Protein AF-E8QU32-F1 (afdb_monomer)

Radius of gyration: 20.59 Å; Cα contacts (8 Å, |Δi|>4): 102; chains: 1; bounding box: 50×38×50 Å

Secondary structure (DSSP, 8-state):
---HHHHHH-HHHHHTHHHHHTSS-HHHHHHHHHHHHHHHHHHHHHHHHHHHHHHHHHHHHH-TTHHHH-GGGHHHHHHHHHH-S---HHHHHHH--HHHHHHHHHHTT-HHHH---TT--GGGT-TT--SEEEETTEEEEPPHHHHHHHHHHT-

Organism: Helicobacter pylori (strain SouthAfrica7) (NCBI:txid907239)

Structure (mmCIF, N/CA/C/O backbone):
data_AF-E8QU32-F1
#
_entry.id   AF-E8QU32-F1
#
loop_
_atom_site.group_PDB
_atom_site.id
_atom_site.type_symbol
_atom_site.label_atom_id
_atom_site.label_alt_id
_atom_site.label_comp_id
_atom_site.label_asym_id
_atom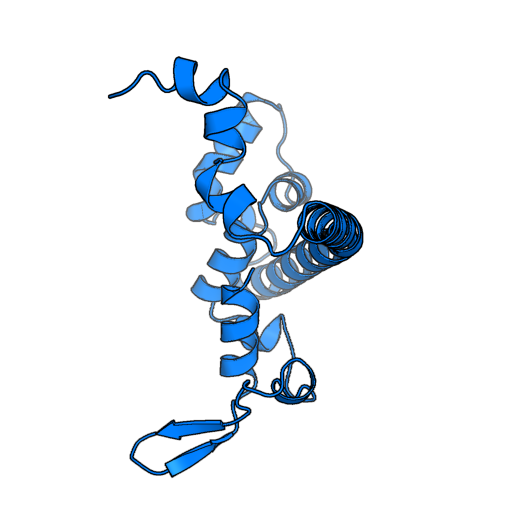_site.label_entity_id
_atom_site.label_seq_id
_atom_site.pdbx_PDB_ins_code
_atom_site.Cartn_x
_atom_site.Cartn_y
_atom_site.Cartn_z
_atom_site.occupancy
_atom_site.B_iso_or_equiv
_atom_site.auth_seq_id
_atom_site.auth_comp_id
_atom_site.auth_asym_id
_atom_site.auth_atom_id
_atom_site.pdbx_PDB_model_num
ATOM 1 N N . MET A 1 1 ? 26.540 -11.240 16.738 1.00 57.12 1 MET A N 1
ATOM 2 C CA . MET A 1 1 ? 25.848 -10.256 15.881 1.00 57.12 1 MET A CA 1
ATOM 3 C C . MET A 1 1 ? 26.812 -9.090 15.766 1.00 57.12 1 MET A C 1
ATOM 5 O O . MET A 1 1 ? 27.170 -8.576 16.817 1.00 57.12 1 MET A O 1
ATOM 9 N N . GLN A 1 2 ? 27.343 -8.767 14.577 1.00 61.31 2 GLN A N 1
ATOM 10 C CA . GLN A 1 2 ? 28.050 -7.486 14.411 1.00 61.31 2 GLN A CA 1
ATOM 11 C C . GLN A 1 2 ? 27.139 -6.396 14.980 1.00 61.31 2 GLN A C 1
ATOM 13 O O . GLN A 1 2 ? 25.929 -6.435 14.746 1.00 61.31 2 GLN A O 1
ATOM 18 N N . ASP A 1 3 ? 27.697 -5.539 15.829 1.00 82.00 3 ASP A N 1
ATOM 19 C CA . ASP A 1 3 ? 26.918 -4.624 16.650 1.00 82.00 3 ASP A CA 1
ATOM 20 C C . ASP A 1 3 ? 26.064 -3.728 15.740 1.00 82.00 3 ASP A C 1
ATOM 22 O O . ASP A 1 3 ? 26.591 -2.989 14.909 1.00 82.00 3 ASP A O 1
ATOM 26 N N . LEU A 1 4 ? 24.734 -3.808 15.857 1.00 85.06 4 LEU A N 1
ATOM 27 C CA . LEU A 1 4 ? 23.810 -2.984 15.070 1.00 85.06 4 LEU A CA 1
ATOM 28 C C . LEU A 1 4 ? 24.114 -1.488 15.265 1.00 85.06 4 LEU A C 1
ATOM 30 O O . LEU A 1 4 ? 23.823 -0.670 14.392 1.00 85.06 4 LEU A O 1
ATOM 34 N N . GLN A 1 5 ? 24.728 -1.139 16.397 1.00 85.19 5 GLN A N 1
ATOM 35 C CA . GLN A 1 5 ? 25.214 0.200 16.678 1.00 85.19 5 GLN A CA 1
ATOM 36 C C . GLN A 1 5 ? 26.370 0.620 15.759 1.00 85.19 5 GLN A C 1
ATOM 38 O O . GLN A 1 5 ? 26.389 1.762 15.308 1.00 85.19 5 GLN A O 1
ATOM 43 N N . HIS A 1 6 ? 27.290 -0.291 15.423 1.00 87.62 6 HIS A N 1
AT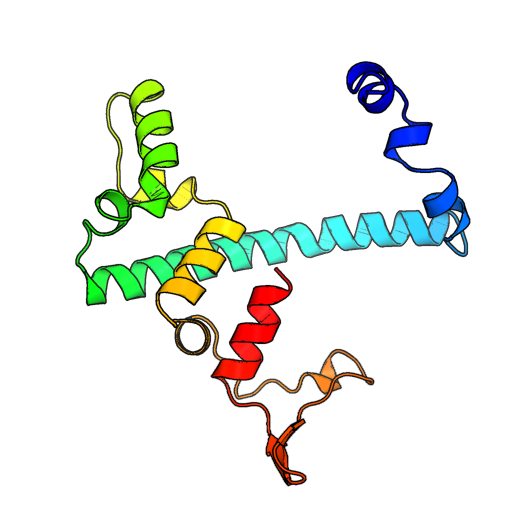OM 44 C CA . HIS A 1 6 ? 28.346 -0.040 14.439 1.00 87.62 6 HIS A CA 1
ATOM 45 C C . HIS A 1 6 ? 27.743 0.231 13.057 1.00 87.62 6 HIS A C 1
ATOM 47 O O . HIS A 1 6 ? 28.041 1.250 12.446 1.00 87.62 6 HIS A O 1
ATOM 53 N N . PHE A 1 7 ? 26.821 -0.626 12.602 1.00 87.00 7 PHE A N 1
ATOM 54 C CA . PHE A 1 7 ? 26.144 -0.456 11.310 1.00 87.00 7 PHE A CA 1
ATOM 55 C C . PHE A 1 7 ? 25.446 0.908 11.183 1.00 87.00 7 PHE A C 1
ATOM 57 O O . PHE A 1 7 ? 25.586 1.584 10.172 1.00 87.00 7 PHE A O 1
ATOM 64 N N . LYS A 1 8 ? 24.717 1.338 12.221 1.00 86.31 8 LYS A N 1
ATOM 65 C CA . LYS A 1 8 ? 23.983 2.618 12.224 1.00 86.31 8 LYS A CA 1
ATOM 66 C C . LYS A 1 8 ? 24.877 3.857 12.189 1.00 86.31 8 LYS A C 1
ATOM 68 O O . LYS A 1 8 ? 24.394 4.923 11.818 1.00 86.31 8 LYS A O 1
ATOM 73 N N . ASN A 1 9 ? 26.128 3.732 12.619 1.00 87.00 9 ASN A N 1
ATOM 74 C CA . ASN A 1 9 ? 27.064 4.851 12.701 1.00 87.00 9 ASN A CA 1
ATOM 75 C C . ASN A 1 9 ? 28.058 4.873 11.537 1.00 87.00 9 ASN A C 1
ATOM 77 O O . ASN A 1 9 ? 28.789 5.848 11.382 1.00 87.00 9 ASN A O 1
ATOM 81 N N . ASP A 1 10 ? 28.080 3.824 10.718 1.00 85.75 10 ASP A N 1
ATOM 82 C CA . ASP A 1 10 ? 28.962 3.715 9.571 1.00 85.75 10 ASP A CA 1
ATOM 83 C C . ASP A 1 10 ? 28.191 3.991 8.276 1.00 85.75 10 ASP A C 1
ATOM 85 O O . ASP A 1 10 ? 27.434 3.162 7.765 1.00 85.75 10 ASP A O 1
ATOM 89 N N . ILE A 1 11 ? 28.400 5.186 7.723 1.00 81.81 11 ILE A N 1
ATOM 90 C CA . ILE A 1 11 ? 27.751 5.615 6.482 1.00 81.81 11 ILE A CA 1
ATOM 91 C C . ILE A 1 11 ? 28.115 4.721 5.288 1.00 81.81 11 ILE A C 1
ATOM 93 O O . ILE A 1 11 ? 27.302 4.576 4.377 1.00 81.81 11 ILE A O 1
ATOM 97 N N . THR A 1 12 ? 29.293 4.089 5.294 1.00 81.69 12 THR A N 1
ATOM 98 C CA . THR A 1 12 ? 29.724 3.193 4.210 1.00 81.69 12 THR A CA 1
ATOM 99 C C . THR A 1 12 ? 28.913 1.900 4.214 1.00 81.69 12 THR A C 1
ATOM 101 O O . THR A 1 12 ? 28.504 1.423 3.154 1.00 81.69 12 THR A O 1
ATOM 104 N N . LEU A 1 13 ? 28.561 1.402 5.404 1.00 83.69 13 LEU A N 1
ATOM 105 C CA . LEU A 1 13 ? 27.653 0.268 5.572 1.00 83.69 13 LEU A CA 1
ATOM 106 C C . LEU A 1 13 ? 26.201 0.639 5.238 1.00 83.69 13 LEU A C 1
ATOM 108 O O . LEU A 1 13 ? 25.499 -0.161 4.620 1.00 83.69 13 LEU A O 1
ATOM 112 N N . ILE A 1 14 ? 25.751 1.848 5.599 1.00 84.69 14 ILE A N 1
ATOM 113 C CA . ILE A 1 14 ? 24.389 2.334 5.301 1.00 84.69 14 ILE A CA 1
ATOM 114 C C . ILE A 1 14 ? 24.172 2.512 3.797 1.00 84.69 14 ILE A C 1
ATOM 116 O O . ILE A 1 14 ? 23.147 2.085 3.263 1.00 84.69 14 ILE A O 1
ATOM 120 N N . LEU A 1 15 ? 25.113 3.172 3.118 1.00 81.25 15 LEU A N 1
ATOM 121 C CA . LEU A 1 15 ? 25.020 3.429 1.682 1.00 81.25 15 LEU A CA 1
ATOM 122 C C . LEU A 1 15 ? 25.353 2.188 0.852 1.00 81.25 15 LEU A C 1
ATOM 124 O O . LEU A 1 15 ? 24.839 2.066 -0.258 1.00 81.25 15 LEU A O 1
ATOM 128 N N . SER A 1 16 ? 26.134 1.262 1.421 1.00 84.50 16 SER A N 1
ATOM 129 C CA . SER A 1 16 ? 26.663 0.062 0.776 1.00 84.50 16 SER A CA 1
ATOM 130 C C . SER A 1 16 ? 27.516 0.404 -0.444 1.00 84.50 16 SER A C 1
ATOM 132 O O . SER A 1 16 ? 27.009 0.671 -1.532 1.00 84.50 16 SER A O 1
ATOM 134 N N . GLU A 1 17 ? 28.835 0.349 -0.268 1.00 81.56 17 GLU A N 1
ATOM 135 C CA . GLU A 1 17 ? 29.801 0.565 -1.351 1.00 81.56 17 GLU A CA 1
ATOM 136 C C . GLU A 1 17 ? 29.494 -0.308 -2.576 1.00 81.56 17 GLU A C 1
ATOM 138 O O . GLU A 1 17 ? 29.410 0.206 -3.686 1.00 81.56 17 GLU A O 1
ATOM 143 N N . GLU A 1 18 ? 29.199 -1.596 -2.373 1.00 83.62 18 GLU A N 1
ATOM 144 C CA . GLU A 1 18 ? 28.823 -2.522 -3.450 1.00 83.62 18 GLU A CA 1
ATOM 145 C C . GLU A 1 18 ? 27.604 -2.037 -4.255 1.00 83.62 18 GLU A C 1
ATOM 147 O O . GLU A 1 18 ? 27.586 -2.139 -5.482 1.00 83.62 18 GLU A O 1
ATOM 152 N N . ARG A 1 19 ? 26.589 -1.463 -3.591 1.00 80.31 19 ARG A N 1
ATOM 153 C CA . ARG A 1 19 ? 25.409 -0.904 -4.270 1.00 80.31 19 ARG A CA 1
ATOM 154 C C . ARG A 1 19 ? 25.721 0.397 -4.993 1.00 80.31 19 ARG A C 1
ATOM 156 O O . ARG A 1 19 ? 25.111 0.651 -6.025 1.00 80.31 19 ARG A O 1
ATOM 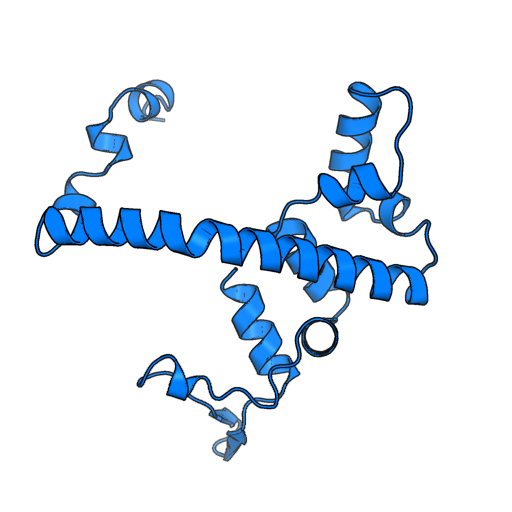163 N N . LEU A 1 20 ? 26.629 1.212 -4.459 1.00 80.56 20 LEU A N 1
ATOM 164 C CA . LEU A 1 20 ? 27.078 2.441 -5.111 1.00 80.56 20 LEU A CA 1
ATOM 165 C C . LEU A 1 20 ? 27.896 2.140 -6.374 1.00 80.56 20 LEU A C 1
ATOM 167 O O . LEU A 1 20 ? 27.673 2.781 -7.395 1.00 80.56 20 LEU A O 1
ATOM 171 N N . VAL A 1 21 ? 28.777 1.136 -6.325 1.00 85.06 21 VAL A N 1
ATOM 172 C CA . VAL A 1 21 ? 29.593 0.681 -7.467 1.00 85.06 21 VAL A CA 1
ATOM 173 C C . VAL A 1 21 ? 28.742 0.029 -8.564 1.00 85.06 21 VAL A C 1
ATOM 175 O O . VAL A 1 21 ? 29.129 0.048 -9.727 1.00 85.06 21 VAL A O 1
ATOM 178 N N . ALA A 1 22 ? 27.575 -0.525 -8.221 1.00 86.12 22 ALA A N 1
ATOM 179 C CA . ALA A 1 22 ? 26.641 -1.088 -9.195 1.00 86.12 22 ALA A CA 1
ATOM 180 C C . ALA A 1 22 ? 25.896 -0.033 -10.041 1.00 86.12 22 ALA A C 1
ATOM 182 O O . ALA A 1 22 ? 25.239 -0.409 -11.011 1.00 86.12 22 ALA A O 1
ATOM 183 N N . TYR A 1 23 ? 25.959 1.256 -9.683 1.00 84.06 23 TYR A N 1
ATOM 184 C CA . TYR A 1 23 ? 25.454 2.330 -10.541 1.00 84.06 23 TYR A CA 1
ATOM 185 C C . TYR A 1 23 ? 26.460 2.661 -11.643 1.00 84.06 23 TYR A C 1
ATOM 187 O O . TYR A 1 23 ? 27.667 2.675 -11.415 1.00 84.06 23 TYR A O 1
ATOM 195 N N . ASP A 1 24 ? 25.948 3.019 -12.818 1.00 87.75 24 ASP A N 1
ATOM 196 C CA . ASP A 1 24 ? 26.761 3.439 -13.961 1.00 87.75 24 ASP A CA 1
ATOM 197 C C . ASP A 1 24 ? 27.525 4.743 -13.659 1.00 87.75 24 ASP A C 1
ATOM 199 O O . ASP A 1 24 ? 28.614 4.969 -14.190 1.00 87.75 24 ASP A O 1
ATOM 203 N N . SER A 1 25 ? 26.958 5.618 -12.813 1.00 87.44 25 SER A N 1
ATOM 204 C CA . SER A 1 25 ? 27.612 6.844 -12.342 1.00 87.44 25 SER A CA 1
ATOM 205 C C . SER A 1 25 ? 26.994 7.415 -11.054 1.00 87.44 25 SER A C 1
ATOM 207 O O . SER A 1 25 ? 25.873 7.076 -10.660 1.00 87.44 25 SER A O 1
ATOM 209 N N . LEU A 1 26 ? 27.707 8.347 -10.408 1.00 84.75 26 LEU A N 1
ATOM 210 C CA . LEU A 1 26 ? 27.197 9.081 -9.243 1.00 84.75 26 LEU A CA 1
ATOM 211 C C . LEU A 1 26 ? 25.970 9.939 -9.597 1.00 84.75 26 LEU A C 1
ATOM 213 O O . LEU A 1 26 ? 25.051 10.079 -8.789 1.00 84.75 26 LEU A O 1
ATOM 217 N N . GLU A 1 27 ? 25.930 10.493 -10.808 1.00 89.56 27 GLU A N 1
ATOM 218 C CA . GLU A 1 27 ? 24.794 11.259 -11.322 1.00 89.56 27 GLU A CA 1
ATOM 219 C C . GLU A 1 27 ? 23.542 10.383 -11.411 1.00 89.56 27 GLU A C 1
ATOM 221 O O . GLU A 1 27 ? 22.472 10.817 -10.990 1.00 89.56 27 GLU A O 1
ATOM 226 N N . GLN A 1 28 ? 23.663 9.131 -11.868 1.00 87.06 28 GLN A N 1
ATOM 227 C CA . GLN A 1 28 ? 22.538 8.189 -11.912 1.00 87.06 28 GLN A CA 1
ATOM 228 C C . GLN A 1 28 ? 21.957 7.935 -10.512 1.00 87.06 28 GLN A C 1
ATOM 230 O O . GLN A 1 28 ? 20.737 7.950 -10.326 1.00 87.06 28 GLN A O 1
ATOM 235 N N . TYR A 1 29 ? 22.816 7.763 -9.503 1.00 87.31 29 TYR A N 1
ATOM 236 C CA . TYR A 1 29 ? 22.382 7.646 -8.109 1.00 87.31 29 TYR A CA 1
ATOM 237 C C . TYR A 1 29 ? 21.638 8.906 -7.629 1.00 87.31 29 TYR A C 1
ATOM 239 O O . TYR A 1 29 ? 20.567 8.807 -7.022 1.00 87.31 29 TYR A O 1
ATOM 247 N N . GLN A 1 30 ? 22.153 10.099 -7.937 1.00 88.69 30 GLN A N 1
ATOM 248 C CA . GLN A 1 30 ? 21.499 11.362 -7.577 1.00 88.69 30 GLN A CA 1
ATOM 249 C C . GLN A 1 30 ? 20.150 11.554 -8.284 1.00 88.69 30 GLN A C 1
ATOM 251 O O . GLN A 1 30 ? 19.192 12.006 -7.653 1.00 88.69 30 GLN A O 1
ATOM 256 N N . GLU A 1 31 ? 20.040 11.194 -9.564 1.00 92.44 31 GLU A N 1
ATOM 257 C CA . GLU A 1 31 ? 18.773 11.240 -10.303 1.00 92.44 31 GLU A CA 1
ATOM 258 C C . GLU A 1 31 ? 17.730 10.291 -9.699 1.00 92.44 31 GLU A C 1
ATOM 260 O O . GLU A 1 31 ? 16.566 10.671 -9.554 1.00 92.44 31 GLU A O 1
ATOM 265 N N . ASN A 1 32 ? 18.137 9.109 -9.225 1.00 90.12 32 ASN A N 1
ATOM 266 C CA . ASN A 1 32 ? 17.238 8.212 -8.496 1.00 90.12 32 ASN A CA 1
ATOM 267 C C . ASN A 1 32 ? 16.722 8.837 -7.191 1.00 90.12 32 ASN A C 1
ATOM 269 O O . ASN A 1 32 ? 15.531 8.733 -6.888 1.00 90.12 32 ASN A O 1
ATOM 273 N N . LEU A 1 33 ? 17.571 9.541 -6.435 1.00 91.00 33 LEU A N 1
ATOM 274 C CA . LEU A 1 33 ? 17.132 10.265 -5.235 1.00 91.00 33 LEU A CA 1
ATOM 275 C C . LEU A 1 33 ? 16.139 11.388 -5.572 1.00 91.00 33 LEU A C 1
ATOM 277 O O . LEU A 1 33 ? 15.125 11.541 -4.886 1.00 91.00 33 LEU A O 1
ATOM 281 N N . LYS A 1 34 ? 16.384 12.147 -6.649 1.00 95.88 34 LYS A N 1
ATOM 282 C CA . LYS A 1 34 ? 15.450 13.180 -7.133 1.00 95.88 34 LYS A CA 1
ATOM 283 C C . LYS A 1 34 ? 14.115 12.571 -7.556 1.00 95.88 34 LYS A C 1
ATOM 285 O O . LYS A 1 34 ? 13.059 13.115 -7.225 1.00 95.88 34 LYS A O 1
ATOM 290 N N . LEU A 1 35 ? 14.146 11.422 -8.230 1.00 95.12 35 LEU A N 1
ATOM 291 C CA . LEU A 1 35 ? 12.948 10.687 -8.611 1.00 95.12 35 LEU A CA 1
ATOM 292 C C . LEU A 1 35 ? 12.139 10.277 -7.373 1.00 95.12 35 LEU A C 1
ATOM 294 O O . LEU A 1 35 ? 10.940 10.557 -7.324 1.00 95.12 35 LEU A O 1
ATOM 298 N N . ILE A 1 36 ? 12.784 9.701 -6.352 1.00 93.75 36 ILE A N 1
ATOM 299 C CA . ILE A 1 36 ? 12.138 9.335 -5.078 1.00 93.75 36 ILE A CA 1
ATOM 300 C C . ILE A 1 36 ? 11.475 10.559 -4.438 1.00 93.75 36 ILE A C 1
ATOM 302 O O . ILE A 1 36 ? 10.292 10.506 -4.085 1.00 93.75 36 ILE A O 1
ATOM 306 N N . ALA A 1 37 ? 12.193 11.682 -4.348 1.00 96.56 37 ALA A N 1
ATOM 307 C CA . ALA A 1 37 ? 11.645 12.926 -3.814 1.00 96.56 37 ALA A CA 1
ATOM 308 C C . ALA A 1 37 ? 10.409 13.393 -4.606 1.00 96.56 37 ALA A C 1
ATOM 310 O O . ALA A 1 37 ? 9.406 13.791 -4.014 1.00 96.56 37 ALA A O 1
ATOM 311 N N . SER A 1 38 ? 10.436 13.276 -5.938 1.00 96.75 38 SER A N 1
ATOM 312 C CA . SER A 1 38 ? 9.322 13.675 -6.810 1.00 96.75 38 SER A CA 1
ATOM 313 C C . SER A 1 38 ? 8.094 12.753 -6.729 1.00 96.75 38 SER A C 1
ATOM 315 O O . SER A 1 38 ? 6.960 13.206 -6.909 1.00 96.75 38 SER A O 1
ATOM 317 N N . ILE A 1 39 ? 8.295 11.456 -6.467 1.00 95.50 39 ILE A N 1
ATOM 318 C CA . ILE A 1 39 ? 7.223 10.451 -6.396 1.00 95.50 39 ILE A CA 1
ATOM 319 C C . ILE A 1 39 ? 6.573 10.425 -5.010 1.00 95.50 39 ILE A C 1
ATOM 321 O O . ILE A 1 39 ? 5.378 10.147 -4.912 1.00 95.50 39 ILE A O 1
ATOM 325 N N . THR A 1 40 ? 7.320 10.755 -3.955 1.00 95.81 40 THR A N 1
ATOM 326 C CA . THR A 1 40 ? 6.860 10.679 -2.557 1.00 95.81 40 THR A CA 1
ATOM 327 C C . THR A 1 40 ? 5.471 11.306 -2.334 1.00 95.81 40 THR A C 1
ATOM 329 O O . THR A 1 40 ? 4.600 10.607 -1.815 1.00 95.81 40 THR A O 1
ATOM 332 N N . PRO A 1 41 ? 5.165 12.535 -2.806 1.00 96.62 41 PRO A N 1
ATOM 333 C CA . PRO A 1 41 ? 3.829 13.117 -2.635 1.00 96.62 41 PRO A CA 1
ATOM 334 C C . PRO A 1 41 ? 2.709 12.314 -3.315 1.00 96.62 41 PRO A C 1
ATOM 336 O O . PRO A 1 41 ? 1.586 12.261 -2.816 1.00 96.62 41 PRO A O 1
ATOM 339 N N . LYS A 1 42 ? 2.998 11.658 -4.448 1.00 95.50 42 LYS A N 1
ATOM 340 C CA . LYS A 1 42 ? 2.024 10.815 -5.161 1.00 95.50 42 LYS A CA 1
ATOM 341 C C . LYS A 1 42 ? 1.702 9.555 -4.361 1.00 95.50 42 LYS A C 1
ATOM 343 O O . LYS A 1 42 ? 0.534 9.187 -4.276 1.00 95.50 42 LYS A O 1
ATOM 348 N N . ILE A 1 43 ? 2.711 8.941 -3.739 1.00 95.00 43 ILE A N 1
ATOM 349 C CA . ILE A 1 43 ? 2.523 7.796 -2.837 1.00 95.00 43 ILE A CA 1
ATOM 350 C C . ILE A 1 43 ? 1.733 8.215 -1.596 1.00 95.00 43 ILE A C 1
ATOM 352 O O . ILE A 1 43 ? 0.789 7.525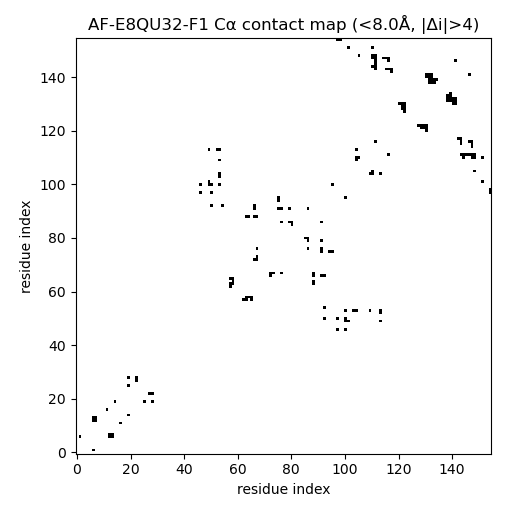 -1.224 1.00 95.00 43 ILE A O 1
ATOM 356 N N . SER A 1 44 ? 2.027 9.379 -1.009 1.00 95.12 44 SER A N 1
ATOM 357 C CA . SER A 1 44 ? 1.246 9.900 0.122 1.00 95.12 44 SER A CA 1
ATOM 358 C C . SER A 1 44 ? -0.228 10.124 -0.237 1.00 95.12 44 SER A C 1
ATOM 360 O O . SER A 1 44 ? -1.113 9.756 0.532 1.00 95.12 44 SER A O 1
ATOM 362 N N . ASN A 1 45 ? -0.516 10.669 -1.424 1.00 96.50 45 ASN A N 1
ATOM 363 C CA . ASN A 1 45 ? -1.893 10.825 -1.900 1.00 96.50 45 ASN A CA 1
ATOM 364 C C . ASN A 1 45 ? -2.587 9.474 -2.111 1.00 96.50 45 ASN A C 1
ATOM 366 O O . ASN A 1 45 ? -3.756 9.319 -1.754 1.00 96.50 45 ASN A O 1
ATOM 370 N N . LEU A 1 46 ? -1.868 8.492 -2.662 1.00 95.69 46 LEU A N 1
ATOM 371 C CA . LEU A 1 46 ? -2.380 7.138 -2.845 1.00 95.69 46 LEU A CA 1
ATOM 372 C C . LEU A 1 46 ? -2.685 6.464 -1.501 1.00 95.69 46 LEU A C 1
ATOM 374 O O . LEU A 1 46 ? -3.734 5.846 -1.359 1.00 95.69 46 LEU A O 1
ATOM 378 N N . GLU A 1 47 ? -1.826 6.635 -0.497 1.00 96.31 47 GLU A N 1
ATOM 379 C CA . GLU A 1 47 ? -2.060 6.132 0.858 1.00 96.31 47 GLU A CA 1
ATOM 380 C C . GLU A 1 47 ? -3.335 6.719 1.471 1.00 96.31 47 GLU A C 1
ATOM 382 O O . GLU A 1 47 ? -4.160 5.980 2.013 1.00 96.31 47 GLU A O 1
ATOM 387 N N . ILE A 1 48 ? -3.531 8.037 1.355 1.00 97.12 48 ILE A N 1
ATOM 388 C CA . ILE A 1 48 ? -4.747 8.708 1.838 1.00 97.12 48 ILE A CA 1
ATOM 389 C C . ILE A 1 48 ? -5.981 8.154 1.122 1.00 97.12 48 ILE A C 1
ATOM 391 O O . ILE A 1 48 ? -6.972 7.821 1.774 1.00 97.12 48 ILE A O 1
ATOM 395 N N . TYR A 1 49 ? -5.916 8.023 -0.204 1.00 97.81 49 TYR A N 1
ATOM 396 C CA . TYR A 1 49 ? -7.004 7.465 -0.999 1.00 97.81 49 TYR A CA 1
ATOM 397 C C . TYR A 1 49 ? -7.355 6.036 -0.567 1.00 97.81 49 TYR A C 1
ATOM 399 O O . TYR A 1 49 ? -8.509 5.771 -0.233 1.00 97.81 49 TYR A O 1
ATOM 407 N N . LEU A 1 50 ? -6.370 5.134 -0.515 1.00 98.12 50 LEU A N 1
ATOM 408 C CA . LEU A 1 50 ? -6.580 3.728 -0.165 1.00 98.12 50 LEU A CA 1
ATOM 409 C C . LEU A 1 50 ? -7.134 3.576 1.252 1.00 98.12 50 LEU A C 1
ATOM 411 O O . LEU A 1 50 ? -8.034 2.769 1.476 1.00 98.12 50 LEU A O 1
ATOM 415 N N . ARG A 1 51 ? -6.646 4.381 2.202 1.00 97.75 51 ARG A N 1
ATOM 416 C CA . ARG A 1 51 ? -7.152 4.401 3.579 1.00 97.75 51 ARG A CA 1
ATOM 417 C C . ARG A 1 51 ? -8.629 4.784 3.625 1.00 97.75 51 ARG A C 1
ATOM 419 O O . ARG A 1 51 ? -9.407 4.108 4.290 1.00 97.75 51 ARG A O 1
ATOM 426 N N . ASN A 1 52 ? -9.011 5.839 2.911 1.00 97.81 52 ASN A N 1
ATOM 427 C CA . ASN A 1 52 ? -10.393 6.314 2.885 1.00 97.81 52 ASN A CA 1
ATOM 428 C C . ASN A 1 52 ? -11.316 5.344 2.129 1.00 97.81 52 ASN A C 1
ATOM 430 O O . ASN A 1 52 ? -12.449 5.125 2.548 1.00 97.81 52 ASN A O 1
ATOM 434 N N . ALA A 1 53 ? -10.836 4.730 1.044 1.00 98.25 53 ALA A N 1
ATOM 435 C CA . ALA A 1 53 ? -11.586 3.724 0.297 1.00 98.25 53 ALA A CA 1
ATOM 436 C C . ALA A 1 53 ? -11.831 2.462 1.140 1.00 98.25 53 ALA A C 1
ATOM 438 O O . ALA A 1 53 ? -12.953 1.950 1.176 1.00 98.25 53 ALA A O 1
ATOM 439 N N . LEU A 1 54 ? -10.805 1.993 1.860 1.00 98.19 54 LEU A N 1
ATOM 440 C CA . LEU A 1 54 ? -10.922 0.901 2.824 1.00 98.19 54 LEU A CA 1
ATOM 441 C C . LEU A 1 54 ? -11.946 1.236 3.912 1.00 98.19 54 LEU A C 1
ATOM 443 O O . LEU A 1 54 ? -12.837 0.430 4.176 1.00 98.19 54 LEU A O 1
ATOM 447 N N . ASP A 1 55 ? -11.830 2.420 4.517 1.00 98.25 55 ASP A N 1
ATOM 448 C CA . ASP A 1 55 ? -12.727 2.860 5.582 1.00 98.25 55 ASP A CA 1
ATOM 449 C C . ASP A 1 55 ? -14.186 2.925 5.125 1.00 98.25 55 ASP A C 1
ATOM 451 O O . ASP A 1 55 ? -15.076 2.395 5.793 1.00 98.25 55 ASP A O 1
ATOM 455 N N . TYR A 1 56 ? -14.425 3.497 3.945 1.00 98.19 56 TYR A N 1
ATOM 456 C CA . TYR A 1 56 ? -15.748 3.520 3.339 1.00 98.19 56 TYR A CA 1
ATOM 457 C C . TYR A 1 56 ? -16.311 2.102 3.194 1.00 98.19 56 TYR A C 1
ATOM 459 O O . TYR A 1 56 ? -17.407 1.826 3.684 1.00 98.19 56 TYR A O 1
ATOM 467 N N . CYS A 1 57 ? -15.548 1.183 2.590 1.00 98.19 57 CYS A N 1
ATOM 468 C CA . CYS A 1 57 ? -15.987 -0.196 2.376 1.00 98.19 57 CYS A CA 1
ATOM 469 C C . CYS A 1 57 ? -16.305 -0.910 3.697 1.00 98.19 57 CYS A C 1
ATOM 471 O O . CYS A 1 57 ? -17.376 -1.499 3.847 1.00 98.19 57 CYS A O 1
ATOM 473 N N . LEU A 1 58 ? -15.402 -0.841 4.676 1.00 97.94 58 LEU A N 1
ATOM 474 C CA . LEU A 1 58 ? -15.578 -1.546 5.944 1.00 97.94 58 LEU A CA 1
ATOM 475 C C . LEU A 1 58 ? -16.663 -0.925 6.819 1.00 97.94 58 LEU A C 1
ATOM 477 O O . LEU A 1 58 ? -17.388 -1.665 7.483 1.00 97.94 58 LEU A O 1
ATOM 481 N N . THR A 1 59 ? -16.861 0.389 6.749 1.00 97.75 59 THR A N 1
ATOM 482 C CA . THR A 1 59 ? -17.998 1.046 7.397 1.00 97.75 59 THR A CA 1
ATOM 483 C C . THR A 1 59 ? -19.325 0.529 6.843 1.00 97.75 59 THR A C 1
ATOM 485 O O . THR A 1 59 ? -20.231 0.253 7.626 1.00 97.75 59 THR A O 1
ATOM 488 N N . GLN A 1 60 ? -19.444 0.321 5.525 1.00 97.62 60 GLN A N 1
ATOM 489 C CA . GLN A 1 60 ? -20.660 -0.269 4.946 1.00 97.62 60 GLN A CA 1
ATOM 490 C C . GLN A 1 60 ? -20.853 -1.738 5.355 1.00 97.62 60 GLN A C 1
ATOM 492 O O . GLN A 1 60 ? -21.974 -2.169 5.602 1.00 97.62 60 GLN A O 1
ATOM 497 N N . MET A 1 61 ? -19.771 -2.517 5.441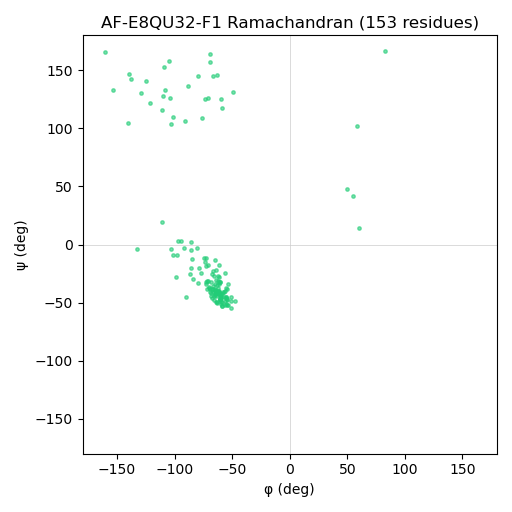 1.00 96.44 61 MET A N 1
ATOM 498 C CA . MET A 1 61 ? -19.844 -3.954 5.739 1.00 96.44 61 MET A CA 1
ATOM 499 C C . MET A 1 61 ? -20.035 -4.271 7.228 1.00 96.44 61 MET A C 1
ATOM 501 O O . MET A 1 61 ? -20.618 -5.299 7.567 1.00 96.44 61 MET A O 1
ATOM 505 N N . LYS A 1 62 ? -19.472 -3.448 8.119 1.00 96.31 62 LYS A N 1
ATOM 506 C CA . LYS A 1 62 ? -19.310 -3.755 9.552 1.00 96.31 62 LYS A CA 1
ATOM 507 C C . LYS A 1 62 ? -19.753 -2.629 10.489 1.00 96.31 62 LYS A C 1
ATOM 509 O O . LYS A 1 62 ? -19.723 -2.813 11.704 1.00 96.31 62 LYS A O 1
ATOM 514 N N . GLY A 1 63 ? -20.149 -1.480 9.948 1.00 95.94 63 GLY A N 1
ATOM 515 C CA . GLY A 1 63 ? -20.445 -0.270 10.711 1.00 95.94 63 GLY A CA 1
ATOM 516 C C . GLY A 1 63 ? -19.196 0.546 11.062 1.00 95.94 63 GLY A C 1
ATOM 517 O O . GLY A 1 63 ? -18.062 0.078 10.970 1.00 95.94 63 GLY A O 1
ATOM 518 N N . SER A 1 64 ? -19.409 1.783 11.512 1.00 90.69 64 SER A N 1
ATOM 519 C CA . SER A 1 64 ? -18.350 2.762 11.827 1.00 90.69 64 SER A CA 1
ATOM 520 C C . SER A 1 64 ? -17.436 2.363 12.993 1.00 90.69 64 SER A C 1
ATOM 522 O O . SER A 1 64 ? -16.376 2.945 13.190 1.00 90.69 64 SER A O 1
ATOM 524 N N . GLY A 1 65 ? -17.824 1.356 13.779 1.00 93.25 65 GLY A N 1
ATOM 525 C CA . GLY A 1 65 ? -17.000 0.806 14.855 1.00 93.25 65 GLY A CA 1
ATOM 526 C C . GLY A 1 65 ? -15.921 -0.176 14.387 1.00 93.25 65 GLY A C 1
ATOM 527 O O . GLY A 1 65 ? -15.159 -0.659 15.223 1.00 93.25 65 GLY A O 1
ATOM 528 N N . TRP A 1 66 ? -15.847 -0.503 13.088 1.00 96.12 66 TRP A N 1
ATOM 529 C CA . TRP A 1 66 ? -14.973 -1.568 12.577 1.00 96.12 66 TRP A CA 1
ATOM 530 C C . TRP A 1 66 ? -13.505 -1.381 12.980 1.00 96.12 66 TRP A C 1
ATOM 532 O O . TRP A 1 66 ? -12.849 -2.352 13.349 1.00 96.12 66 TRP A O 1
ATOM 542 N N . VAL A 1 67 ? -13.020 -0.136 12.992 1.00 94.75 67 VAL A N 1
ATOM 543 C CA . VAL A 1 67 ? -11.632 0.218 13.323 1.00 94.75 67 VAL A CA 1
ATOM 544 C C . VAL A 1 67 ? -11.236 -0.207 14.739 1.00 94.75 67 VAL A C 1
ATOM 546 O O . VAL A 1 67 ? -10.088 -0.573 14.976 1.00 94.75 67 VAL A O 1
ATOM 549 N N . PHE A 1 68 ? -12.179 -0.196 15.682 1.00 93.69 68 PHE A N 1
ATOM 550 C CA . PHE A 1 68 ? -11.929 -0.595 17.071 1.00 93.69 68 PHE A CA 1
ATOM 551 C C . PHE A 1 68 ? -12.060 -2.102 17.293 1.00 93.69 68 PHE A C 1
ATOM 553 O O . PHE A 1 68 ? -11.522 -2.629 18.264 1.00 93.69 68 PHE A O 1
ATOM 560 N N . ASN A 1 69 ? -12.764 -2.783 16.390 1.00 92.81 69 ASN A N 1
ATOM 561 C CA . ASN A 1 69 ? -13.038 -4.215 16.463 1.00 92.81 69 ASN A CA 1
ATOM 562 C C . ASN A 1 69 ? -12.068 -5.040 15.605 1.00 92.81 69 ASN A C 1
ATOM 564 O O . ASN A 1 69 ? -12.065 -6.269 15.673 1.00 92.81 69 ASN A O 1
ATOM 568 N N . GLU A 1 70 ? -11.252 -4.384 14.780 1.00 94.75 70 GLU A N 1
ATOM 569 C CA . GLU A 1 70 ? -10.272 -5.049 13.939 1.00 94.75 70 GLU A CA 1
ATOM 570 C C . GLU A 1 70 ? -9.069 -5.500 14.773 1.00 94.75 70 GLU A C 1
ATOM 572 O O . GLU A 1 70 ? -8.238 -4.694 15.191 1.00 94.75 70 GLU A O 1
ATOM 577 N N . SER A 1 71 ? -8.947 -6.813 14.971 1.00 92.00 71 SER A N 1
ATOM 578 C CA . SER A 1 71 ? -7.863 -7.434 15.742 1.00 92.00 71 SER A CA 1
ATOM 579 C C . SER A 1 71 ? -6.466 -7.019 15.267 1.00 92.00 71 SER A C 1
ATOM 581 O O . SER A 1 71 ? -5.554 -6.827 16.076 1.00 92.00 71 SER A O 1
ATOM 583 N N . ALA A 1 72 ? -6.298 -6.802 13.957 1.00 91.75 72 ALA A N 1
ATOM 584 C CA . ALA A 1 72 ? -5.042 -6.322 13.401 1.00 91.75 72 ALA A CA 1
ATOM 585 C C . ALA A 1 72 ? -4.671 -4.924 13.931 1.00 91.75 72 ALA A C 1
ATOM 587 O O . ALA A 1 72 ? -3.484 -4.601 13.991 1.00 91.75 72 ALA A O 1
ATOM 588 N N . LEU A 1 73 ? -5.639 -4.092 14.322 1.00 94.19 73 LEU A N 1
ATOM 589 C CA . LEU A 1 73 ? -5.437 -2.726 14.818 1.00 94.19 73 LEU A CA 1
ATOM 590 C C . LEU A 1 73 ? -5.298 -2.638 16.345 1.00 94.19 73 LEU A C 1
ATOM 592 O O . LEU A 1 73 ? -4.988 -1.559 16.852 1.00 94.19 73 LEU A O 1
ATOM 596 N N . THR A 1 74 ? -5.435 -3.744 17.084 1.00 92.94 74 THR A N 1
ATOM 597 C CA . THR A 1 74 ? -5.307 -3.755 18.552 1.00 92.94 74 THR A CA 1
ATOM 598 C C . THR A 1 74 ? -3.983 -3.169 19.056 1.00 92.94 74 THR A C 1
ATOM 600 O O . THR A 1 74 ? -4.039 -2.293 19.920 1.00 92.94 74 THR A O 1
ATOM 603 N N . PRO A 1 75 ? -2.797 -3.540 18.518 1.00 93.75 75 PRO A N 1
ATOM 604 C CA . PRO A 1 75 ? -1.532 -2.973 18.997 1.00 93.75 75 PRO A CA 1
ATOM 605 C C . PRO A 1 75 ? -1.467 -1.451 18.823 1.00 93.75 75 PRO A C 1
ATOM 607 O O . PRO A 1 75 ? -1.092 -0.738 19.747 1.00 93.75 75 PRO A O 1
ATOM 610 N N . LEU A 1 76 ? -1.915 -0.955 17.664 1.00 92.94 76 LEU A N 1
ATOM 611 C CA . LEU A 1 76 ? -1.965 0.477 17.365 1.00 92.94 76 LEU A CA 1
ATOM 612 C C . LEU A 1 76 ? -2.931 1.202 18.308 1.00 92.94 76 LEU A C 1
ATOM 614 O O . LEU A 1 76 ? -2.619 2.260 18.841 1.00 92.94 76 LEU A O 1
ATOM 618 N N . THR A 1 77 ? -4.109 0.625 18.532 1.00 91.62 77 THR A N 1
ATOM 619 C CA . THR A 1 77 ? -5.126 1.213 19.407 1.00 91.62 77 THR A CA 1
ATOM 620 C C . THR A 1 77 ? -4.643 1.273 20.857 1.00 91.62 77 THR A C 1
ATOM 622 O O . THR A 1 77 ? -4.892 2.263 21.536 1.00 91.62 77 THR A O 1
ATOM 625 N N . ASN A 1 78 ? -3.921 0.258 21.334 1.00 91.62 78 ASN A N 1
ATOM 626 C CA . ASN A 1 78 ? -3.350 0.258 22.682 1.00 91.62 78 ASN A CA 1
ATOM 627 C C . ASN A 1 78 ? -2.246 1.313 22.829 1.00 91.62 78 ASN A C 1
ATOM 629 O O . ASN A 1 78 ? -2.297 2.113 23.759 1.00 91.62 78 ASN A O 1
ATOM 633 N N . GLU A 1 79 ? -1.330 1.401 21.863 1.00 91.94 79 GLU A N 1
ATOM 634 C CA . GLU A 1 79 ? -0.286 2.435 21.848 1.00 91.94 79 GLU A CA 1
ATOM 635 C C . GLU A 1 79 ? -0.887 3.853 21.873 1.00 91.94 79 GLU A C 1
ATOM 637 O O . GLU A 1 79 ? -0.414 4.749 22.575 1.00 91.94 79 GLU A O 1
ATOM 642 N N . LEU A 1 80 ? -1.968 4.074 21.120 1.00 91.81 80 LEU A N 1
ATOM 643 C CA . LEU A 1 80 ? -2.659 5.362 21.099 1.00 91.81 80 LEU A CA 1
ATOM 644 C C . LEU A 1 80 ? -3.374 5.670 22.424 1.00 91.81 80 LEU A C 1
ATOM 646 O O . LEU A 1 80 ? -3.426 6.839 22.801 1.00 91.81 80 LEU A O 1
ATOM 650 N N . LYS A 1 81 ? -3.878 4.653 23.135 1.00 89.69 81 LYS A N 1
ATOM 651 C CA . LYS A 1 81 ? -4.553 4.770 24.445 1.00 89.69 81 LYS A CA 1
ATOM 652 C C . LYS A 1 81 ? -3.564 5.165 25.536 1.00 89.69 81 LYS A C 1
ATOM 654 O O . LYS A 1 81 ? -3.895 5.964 26.403 1.00 89.69 81 LYS A O 1
ATOM 659 N N . GLU A 1 82 ? -2.347 4.634 25.475 1.00 90.69 82 GLU A N 1
ATOM 660 C CA . GLU A 1 82 ? -1.271 5.000 26.402 1.00 90.69 82 GLU A CA 1
ATOM 661 C C . GLU A 1 82 ? -0.824 6.455 26.201 1.00 90.69 82 GLU A C 1
ATOM 663 O O . GLU A 1 82 ? -0.519 7.159 27.162 1.00 90.69 82 GLU A O 1
ATOM 668 N N . LYS A 1 83 ? -0.819 6.932 24.949 1.00 89.06 83 LYS A N 1
ATOM 669 C CA . LYS A 1 83 ? -0.362 8.286 24.596 1.00 89.06 83 LYS A CA 1
ATOM 670 C C . LYS A 1 83 ? -1.445 9.363 24.692 1.00 89.06 83 LYS A C 1
ATOM 672 O O . LYS A 1 83 ? -1.111 10.540 24.828 1.00 89.06 83 LYS A O 1
ATOM 677 N N . LYS A 1 84 ? -2.728 9.014 24.560 1.00 81.69 84 LYS A N 1
ATOM 678 C CA . LYS A 1 84 ? -3.849 9.969 24.532 1.00 81.69 84 LYS A CA 1
ATOM 679 C C . LYS A 1 84 ? -5.036 9.470 25.347 1.00 81.69 84 LYS A C 1
ATOM 681 O O . LYS A 1 84 ? -5.397 8.304 25.278 1.00 81.69 84 LYS A O 1
ATOM 686 N N . LYS A 1 85 ? -5.709 10.399 26.039 1.00 71.81 85 LYS A N 1
ATOM 687 C CA . LYS A 1 85 ? -6.901 10.100 26.853 1.00 71.81 85 LYS A CA 1
ATOM 688 C C . LYS A 1 85 ? -8.104 9.612 26.038 1.00 71.81 85 LYS A C 1
ATOM 690 O O . LYS A 1 85 ? -8.861 8.793 26.540 1.00 71.81 85 LYS A O 1
ATOM 695 N N . GLU A 1 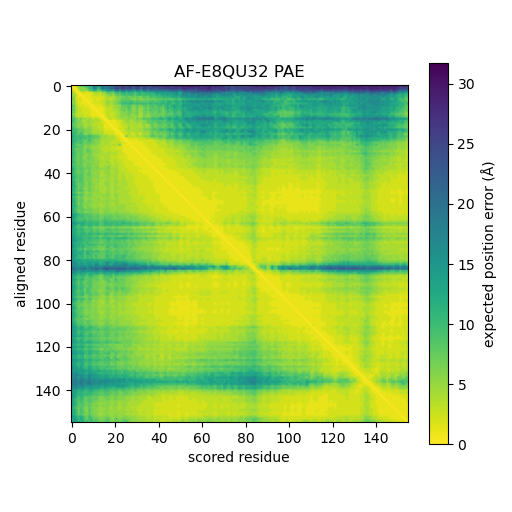86 ? -8.283 10.099 24.810 1.00 86.75 86 GLU A N 1
ATOM 696 C CA . GLU A 1 86 ? -9.417 9.735 23.955 1.00 86.75 86 GLU A CA 1
ATOM 697 C C . GLU A 1 86 ? -8.934 9.308 22.566 1.00 86.75 86 GLU A C 1
ATOM 699 O O . GLU A 1 86 ? -8.141 10.004 21.922 1.00 86.75 86 GLU A O 1
ATOM 704 N N . ILE A 1 87 ? -9.417 8.151 22.106 1.00 91.50 87 ILE A N 1
ATOM 705 C CA . ILE A 1 87 ? -9.168 7.652 20.755 1.00 91.50 87 ILE A CA 1
ATOM 706 C C . ILE A 1 87 ? -10.417 7.858 19.914 1.00 91.50 87 ILE A C 1
ATOM 708 O O . ILE A 1 87 ? -11.486 7.345 20.234 1.00 91.50 87 ILE A O 1
ATOM 712 N N . THR A 1 88 ? -10.240 8.527 18.780 1.00 93.31 88 THR A N 1
ATOM 713 C CA . THR A 1 88 ? -11.281 8.690 17.768 1.00 93.31 88 THR A CA 1
ATOM 714 C C . THR A 1 88 ? -11.026 7.790 16.561 1.00 93.31 88 THR A C 1
ATOM 716 O O . THR A 1 88 ? -9.891 7.395 16.284 1.00 93.31 88 THR A O 1
ATOM 719 N N . HIS A 1 89 ? -12.088 7.502 15.808 1.00 94.75 89 HIS A N 1
ATOM 720 C CA . HIS A 1 89 ? -12.031 6.721 14.570 1.00 94.75 89 HIS A CA 1
ATOM 721 C C . HIS A 1 89 ? -10.998 7.296 13.585 1.00 94.75 89 HIS A C 1
ATOM 723 O O . HIS A 1 89 ? -10.059 6.614 13.174 1.00 94.75 89 HIS A O 1
ATOM 729 N N . SER A 1 90 ? -11.094 8.600 13.308 1.00 93.62 90 SER A N 1
ATOM 730 C CA . SER A 1 90 ? -10.178 9.313 12.412 1.00 93.62 90 SER A CA 1
ATOM 731 C C . SER A 1 90 ? -8.730 9.298 12.900 1.00 93.62 90 SER A C 1
ATOM 733 O O . SER A 1 90 ? -7.811 9.237 12.083 1.00 93.62 90 SER A O 1
ATOM 735 N N . LEU A 1 91 ? -8.502 9.328 14.220 1.00 94.06 91 LEU A N 1
ATOM 736 C CA . LEU A 1 91 ? -7.152 9.238 14.769 1.00 94.06 91 LEU A CA 1
ATOM 737 C C . LEU A 1 91 ? -6.523 7.887 14.433 1.00 94.06 91 LEU A C 1
ATOM 739 O O . LEU A 1 91 ? -5.406 7.867 13.919 1.00 94.06 91 LEU A O 1
ATOM 743 N N . VAL A 1 92 ? -7.230 6.782 14.687 1.00 94.56 92 VAL A N 1
ATOM 744 C CA . VAL A 1 92 ? -6.710 5.446 14.363 1.00 94.56 92 VAL A CA 1
ATOM 745 C C . VAL A 1 92 ? -6.450 5.342 12.866 1.00 94.56 92 VAL A C 1
ATOM 747 O O . VAL A 1 92 ? -5.341 4.967 12.490 1.00 94.56 92 VAL A O 1
ATOM 750 N N . LEU A 1 93 ? -7.400 5.772 12.024 1.00 95.38 93 LEU A N 1
ATOM 751 C CA . LEU A 1 93 ? -7.225 5.764 10.571 1.00 95.38 93 LEU A CA 1
ATOM 752 C C . LEU A 1 93 ? -5.951 6.506 10.153 1.00 95.38 93 LEU A C 1
ATOM 754 O O . LEU A 1 93 ? -5.104 5.928 9.474 1.00 95.38 93 LEU A O 1
ATOM 758 N N . SER A 1 94 ? -5.770 7.748 10.615 1.00 93.94 94 SER A N 1
ATOM 759 C CA . SER A 1 94 ? -4.607 8.589 10.280 1.00 93.94 94 SER A CA 1
ATOM 760 C C . SER A 1 94 ? -3.258 8.018 10.732 1.00 93.94 94 SER A C 1
ATOM 762 O O . SER A 1 94 ? -2.213 8.464 10.263 1.00 93.94 94 SER A O 1
ATOM 764 N N . LYS A 1 95 ? -3.266 7.051 11.657 1.00 94.44 95 LYS A N 1
ATOM 765 C CA . LYS A 1 95 ? -2.069 6.391 12.186 1.00 94.44 95 LYS A CA 1
ATOM 766 C C . LYS A 1 95 ? -1.839 4.996 11.607 1.00 94.44 95 LYS A C 1
ATOM 768 O O . LYS A 1 95 ? -0.806 4.396 11.891 1.00 94.44 95 LYS A O 1
ATOM 773 N N . MET A 1 96 ? -2.746 4.485 10.773 1.00 94.81 96 MET A N 1
ATOM 774 C CA . MET A 1 96 ? -2.505 3.250 10.026 1.00 94.81 96 MET A CA 1
ATOM 775 C C . MET A 1 96 ? -1.467 3.496 8.933 1.00 94.81 96 MET A C 1
ATOM 777 O O . MET A 1 96 ? -1.659 4.378 8.100 1.00 94.81 96 MET A O 1
ATOM 781 N N . SER A 1 97 ? -0.402 2.696 8.898 1.00 94.50 97 SER A N 1
ATOM 782 C CA . SER A 1 97 ? 0.570 2.734 7.800 1.00 94.50 97 SER A CA 1
ATOM 783 C C . SER A 1 97 ? -0.026 2.202 6.492 1.00 94.50 97 SER A C 1
ATOM 785 O O . SER A 1 97 ? -0.957 1.391 6.521 1.00 94.50 97 SER A O 1
ATOM 787 N N . LEU A 1 98 ? 0.552 2.594 5.350 1.00 95.81 98 LEU A N 1
ATOM 788 C CA . LEU A 1 98 ? 0.172 2.075 4.030 1.00 95.81 98 LEU A CA 1
ATOM 789 C C . LEU A 1 98 ? 0.149 0.540 3.988 1.00 95.81 98 LEU A C 1
ATOM 791 O O . LEU A 1 98 ? -0.862 -0.049 3.614 1.00 95.81 98 LEU A O 1
ATOM 795 N N . GLY A 1 99 ? 1.201 -0.120 4.481 1.00 95.88 99 GLY A N 1
ATOM 796 C CA . GLY A 1 99 ? 1.252 -1.586 4.519 1.00 95.88 99 GLY A CA 1
ATOM 797 C C . GLY A 1 99 ? 0.131 -2.216 5.360 1.00 95.88 99 GLY A C 1
ATOM 798 O O . GLY A 1 99 ? -0.377 -3.286 5.030 1.00 95.88 99 GLY A O 1
ATOM 799 N N . LYS A 1 100 ? -0.325 -1.542 6.427 1.00 96.00 100 LYS A N 1
ATOM 800 C CA . LYS A 1 100 ? -1.484 -1.988 7.219 1.00 96.00 100 LYS A CA 1
ATOM 801 C C . LYS A 1 100 ? -2.780 -1.877 6.413 1.00 96.00 100 LYS A C 1
ATOM 803 O O . LYS A 1 100 ? -3.587 -2.803 6.442 1.00 96.00 100 LYS A O 1
ATOM 808 N N . VAL A 1 101 ? -2.957 -0.761 5.702 1.00 97.62 101 VAL A N 1
ATOM 809 C CA . VAL A 1 101 ? -4.110 -0.502 4.826 1.00 97.62 101 VAL A CA 1
ATOM 810 C C . VAL A 1 101 ? -4.187 -1.563 3.729 1.00 97.62 101 VAL A C 1
ATOM 812 O O . VAL A 1 101 ? -5.220 -2.215 3.594 1.00 97.62 101 VAL A O 1
ATOM 815 N N . ILE A 1 102 ? -3.088 -1.804 3.009 1.00 97.81 102 ILE A N 1
ATOM 816 C CA . ILE A 1 102 ? -3.012 -2.806 1.932 1.00 97.81 102 ILE A CA 1
ATOM 817 C C . ILE A 1 102 ? -3.313 -4.206 2.467 1.00 97.81 102 ILE A C 1
ATOM 819 O O . ILE A 1 102 ? -4.134 -4.928 1.902 1.00 97.81 102 ILE A O 1
ATOM 823 N N . ARG A 1 103 ? -2.728 -4.575 3.612 1.00 97.06 103 ARG A N 1
ATOM 824 C CA . ARG A 1 103 ? -2.999 -5.874 4.234 1.00 97.06 103 ARG A CA 1
ATOM 825 C C . ARG A 1 103 ? -4.482 -6.063 4.551 1.00 97.06 103 ARG A C 1
ATOM 827 O O . ARG A 1 103 ? -5.011 -7.143 4.313 1.00 97.06 103 ARG A O 1
ATOM 834 N N . LEU A 1 104 ? -5.155 -5.037 5.073 1.00 97.62 104 LEU A N 1
ATOM 835 C CA . LEU A 1 104 ? -6.596 -5.102 5.329 1.00 97.62 104 LEU A CA 1
ATOM 836 C C . LEU A 1 104 ? -7.396 -5.200 4.023 1.00 97.62 104 LEU A C 1
ATOM 838 O O . LEU A 1 104 ? -8.315 -6.013 3.951 1.00 97.62 104 LEU A O 1
ATOM 842 N N . ILE A 1 105 ? -7.017 -4.458 2.978 1.00 98.25 105 ILE A N 1
ATOM 843 C CA . ILE A 1 105 ? -7.622 -4.584 1.643 1.00 98.25 105 ILE A CA 1
ATOM 844 C C . ILE A 1 105 ? -7.559 -6.042 1.157 1.00 98.25 105 ILE A C 1
ATOM 846 O O . ILE A 1 105 ? -8.585 -6.579 0.738 1.00 98.25 105 ILE A O 1
ATOM 850 N N . PHE A 1 106 ? -6.407 -6.710 1.286 1.00 97.81 106 PHE A N 1
ATOM 851 C CA . PHE A 1 106 ? -6.255 -8.128 0.937 1.00 97.81 106 PHE A CA 1
ATOM 852 C C . PHE A 1 106 ? -7.075 -9.059 1.837 1.00 97.81 106 PHE A C 1
ATOM 854 O O . PHE A 1 106 ? -7.762 -9.950 1.334 1.00 97.81 106 PHE A O 1
ATOM 861 N N . CYS A 1 107 ? -7.069 -8.845 3.157 1.00 97.06 107 CYS A N 1
ATOM 862 C CA . CYS A 1 107 ? -7.863 -9.638 4.103 1.00 97.06 107 CYS A CA 1
ATOM 863 C C . CYS A 1 107 ? -9.359 -9.641 3.754 1.00 97.06 107 CYS A C 1
ATOM 865 O O . CYS A 1 107 ? -10.021 -10.670 3.892 1.00 97.06 107 CYS A O 1
ATOM 867 N N . TYR A 1 108 ? -9.877 -8.508 3.278 1.00 97.25 108 TYR A N 1
ATOM 868 C CA . TYR A 1 108 ? -11.284 -8.339 2.913 1.00 97.25 108 TYR A CA 1
ATOM 869 C C . TYR A 1 108 ? -11.577 -8.515 1.420 1.00 97.25 108 TYR A C 1
ATOM 871 O O . TYR A 1 108 ? -12.731 -8.379 1.017 1.00 97.25 108 TYR A O 1
ATOM 879 N N . LYS A 1 109 ? -10.569 -8.866 0.610 1.00 97.50 109 LYS A N 1
ATOM 880 C CA . LYS A 1 109 ? -10.680 -9.057 -0.846 1.00 97.50 109 LYS A CA 1
ATOM 881 C C . LYS A 1 109 ? -11.254 -7.833 -1.577 1.00 97.50 109 LYS A C 1
ATOM 883 O O . LYS A 1 109 ? -12.121 -7.957 -2.446 1.00 97.50 109 LYS A O 1
ATOM 888 N N . LEU A 1 110 ? -10.809 -6.641 -1.179 1.00 98.06 110 LEU A N 1
ATOM 889 C CA . LEU A 1 110 ? -11.323 -5.360 -1.669 1.00 98.06 110 LEU A CA 1
ATOM 890 C C . LEU A 1 110 ? -10.511 -4.774 -2.835 1.00 98.06 110 LEU A C 1
ATOM 892 O O . LEU A 1 110 ? -10.839 -3.687 -3.300 1.00 98.06 110 LEU A O 1
ATOM 896 N N . GLU A 1 111 ? -9.485 -5.463 -3.343 1.00 97.56 111 GLU A N 1
ATOM 897 C CA . GLU A 1 111 ? -8.517 -4.945 -4.325 1.00 97.56 111 GLU A CA 1
ATOM 898 C C . GLU A 1 111 ? -9.203 -4.310 -5.538 1.00 97.56 111 GLU A C 1
ATOM 900 O O . GLU A 1 111 ? -8.977 -3.149 -5.863 1.00 97.56 111 GLU A O 1
ATOM 905 N N . GLY A 1 112 ? -10.092 -5.061 -6.192 1.00 96.12 112 GLY A N 1
ATOM 906 C CA . GLY A 1 112 ? -10.791 -4.588 -7.387 1.00 96.12 112 GLY A CA 1
ATOM 907 C C . GLY A 1 112 ? -11.891 -3.559 -7.109 1.00 96.12 112 GLY A C 1
ATOM 908 O O . GLY A 1 112 ? -12.411 -2.978 -8.058 1.00 96.12 112 GLY A O 1
ATOM 909 N N . VAL A 1 113 ? -12.269 -3.365 -5.842 1.00 95.94 113 VAL A N 1
ATOM 910 C CA . VAL A 1 113 ? -13.266 -2.371 -5.414 1.00 95.94 113 VAL A CA 1
ATOM 911 C C . VAL A 1 113 ? -12.577 -1.048 -5.101 1.00 95.94 113 VAL A C 1
ATOM 913 O O . VAL A 1 113 ? -13.036 0.000 -5.544 1.00 95.94 113 VAL A O 1
ATOM 916 N N . VAL A 1 114 ? -11.461 -1.099 -4.370 1.00 96.69 114 VAL A N 1
ATOM 917 C CA . VAL A 1 114 ? -10.696 0.091 -3.984 1.00 96.69 114 VAL A CA 1
ATOM 918 C C . VAL A 1 114 ? -9.822 0.625 -5.113 1.00 96.69 114 VAL A C 1
ATOM 920 O O . VAL A 1 114 ? -9.423 1.780 -5.058 1.00 96.69 114 VAL A O 1
ATOM 923 N N . LEU A 1 115 ? -9.499 -0.188 -6.121 1.00 95.31 115 LEU A N 1
ATOM 924 C CA . LEU A 1 115 ? -8.638 0.214 -7.226 1.00 95.31 115 LEU A CA 1
ATOM 925 C C . LEU A 1 115 ? -9.159 -0.365 -8.549 1.00 95.31 115 LEU A C 1
ATOM 927 O O . LEU A 1 115 ? -9.010 -1.553 -8.842 1.00 95.31 115 LEU A O 1
ATOM 931 N N . ASP A 1 116 ? -9.781 0.484 -9.372 1.00 95.19 116 ASP A N 1
ATOM 932 C CA . ASP A 1 116 ? -10.268 0.097 -10.700 1.00 95.19 116 ASP A CA 1
ATOM 933 C C . ASP A 1 116 ? -9.210 0.347 -11.778 1.00 95.19 116 ASP A C 1
ATOM 935 O O . ASP A 1 116 ? -8.958 1.473 -12.206 1.00 95.19 116 ASP A O 1
ATOM 939 N N . LEU A 1 117 ? -8.611 -0.740 -12.253 1.00 95.62 117 LEU A N 1
ATOM 940 C CA . LEU A 1 117 ? -7.580 -0.765 -13.283 1.00 95.62 117 LEU A CA 1
ATOM 941 C C . LEU A 1 117 ? -8.077 -1.390 -14.596 1.00 95.62 117 LEU A C 1
ATOM 943 O O . LEU A 1 117 ? -7.273 -1.804 -15.441 1.00 95.62 117 LEU A O 1
ATOM 947 N N . ARG A 1 118 ? -9.397 -1.472 -14.824 1.00 95.19 118 ARG A N 1
ATOM 948 C CA . ARG A 1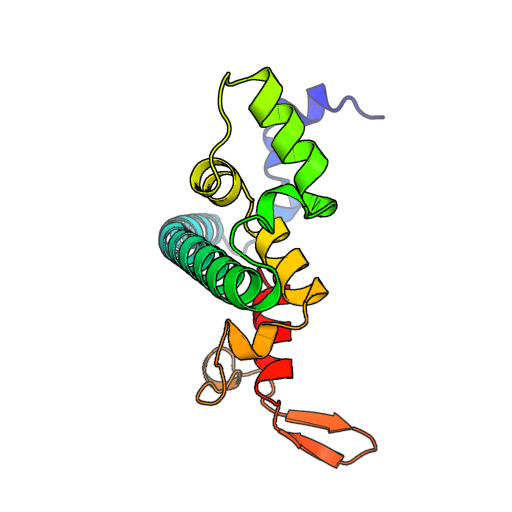 118 ? -9.957 -2.052 -16.063 1.00 95.19 118 ARG A CA 1
ATOM 949 C C . ARG A 1 118 ? -9.420 -1.372 -17.320 1.00 95.19 118 ARG A C 1
ATOM 951 O O . ARG A 1 118 ? -8.990 -2.073 -18.238 1.00 95.19 118 ARG A O 1
ATOM 958 N N . ALA A 1 119 ? -9.383 -0.041 -17.321 1.00 94.75 119 ALA A N 1
ATOM 959 C CA . ALA A 1 119 ? -8.913 0.772 -18.444 1.00 94.75 119 ALA A CA 1
ATOM 960 C C . ALA A 1 119 ? -7.383 0.748 -18.637 1.00 94.75 119 ALA A C 1
ATOM 962 O O . ALA A 1 119 ? -6.884 1.125 -19.695 1.00 94.75 119 ALA A O 1
ATOM 963 N N . TYR A 1 120 ? -6.627 0.283 -17.640 1.00 93.75 120 TYR A N 1
ATOM 964 C CA . TYR A 1 120 ? -5.172 0.379 -17.625 1.00 93.75 120 TYR A CA 1
ATOM 965 C C . TYR A 1 120 ? -4.524 -0.817 -18.317 1.00 93.75 120 TYR A C 1
ATOM 967 O O . TYR A 1 120 ? -4.899 -1.969 -18.091 1.00 93.75 120 TYR A O 1
ATOM 975 N N . ARG A 1 121 ? -3.511 -0.559 -19.145 1.00 94.00 121 ARG A N 1
ATOM 976 C CA . ARG A 1 121 ? -2.677 -1.593 -19.771 1.00 94.00 121 ARG A CA 1
ATOM 977 C C . ARG A 1 121 ? -1.285 -1.532 -19.171 1.00 94.00 121 ARG A C 1
ATOM 979 O O . ARG A 1 121 ? -0.596 -0.539 -19.361 1.00 94.00 121 ARG A O 1
ATOM 986 N N . PHE A 1 122 ? -0.853 -2.577 -18.478 1.00 94.12 122 PHE A N 1
ATOM 987 C CA . PHE A 1 122 ? 0.447 -2.601 -17.800 1.00 94.12 122 PHE A CA 1
ATOM 988 C C . PHE A 1 122 ? 1.604 -2.467 -18.785 1.00 94.12 122 PHE A C 1
ATOM 990 O O . PHE A 1 122 ? 2.608 -1.827 -18.472 1.00 94.12 122 PHE A O 1
ATOM 997 N N . ARG A 1 123 ? 1.426 -2.977 -20.010 1.00 94.06 123 ARG A N 1
ATOM 998 C CA . ARG A 1 123 ? 2.405 -2.819 -21.091 1.00 94.06 123 ARG A CA 1
ATOM 999 C C . ARG A 1 123 ? 2.618 -1.364 -21.530 1.00 94.06 123 ARG A C 1
ATOM 1001 O O . ARG A 1 123 ? 3.657 -1.054 -22.097 1.00 94.06 123 ARG A O 1
ATOM 1008 N N . ALA A 1 124 ? 1.656 -0.473 -21.276 1.00 94.75 124 ALA A N 1
ATOM 1009 C CA . ALA A 1 124 ? 1.811 0.955 -21.560 1.00 94.75 124 ALA A CA 1
ATOM 1010 C C . ALA A 1 124 ? 2.765 1.6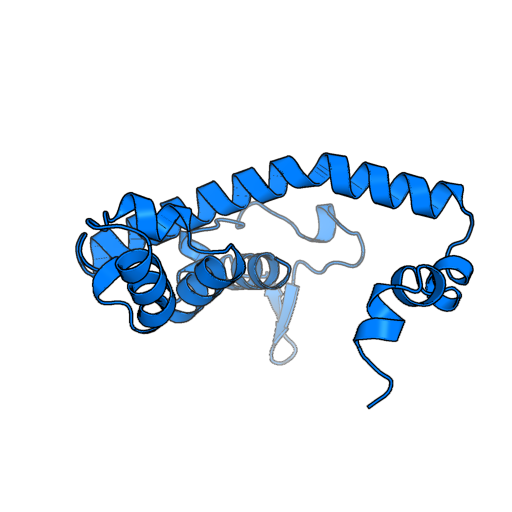55 -20.574 1.00 94.75 124 ALA A C 1
ATOM 1012 O O . ALA A 1 124 ? 3.268 2.726 -20.886 1.00 94.75 124 ALA A O 1
ATOM 1013 N N . TYR A 1 125 ? 3.018 1.048 -19.409 1.00 91.50 125 TYR A N 1
ATOM 1014 C CA . TYR A 1 125 ? 3.897 1.591 -18.369 1.00 91.50 125 TYR A CA 1
ATOM 1015 C C . TYR A 1 125 ? 5.300 0.978 -18.406 1.00 91.50 125 TYR A C 1
ATOM 1017 O O . TYR A 1 125 ? 6.262 1.638 -18.029 1.00 91.50 125 TYR A O 1
ATOM 1025 N N . TYR A 1 126 ? 5.432 -0.264 -18.882 1.00 93.50 126 TYR A N 1
ATOM 1026 C CA . TYR A 1 126 ? 6.723 -0.898 -19.141 1.00 93.50 126 TYR A CA 1
ATOM 1027 C C . TYR A 1 126 ? 6.583 -1.963 -20.229 1.00 93.50 126 TYR A C 1
ATOM 1029 O O . TYR A 1 126 ? 5.665 -2.781 -20.197 1.00 93.50 126 TYR A O 1
ATOM 1037 N N . HIS A 1 127 ? 7.485 -1.957 -21.209 1.00 91.44 127 HIS A N 1
ATOM 1038 C CA . HIS A 1 127 ? 7.333 -2.740 -22.437 1.00 91.44 127 HIS A CA 1
ATOM 1039 C C . HIS A 1 127 ? 7.362 -4.265 -22.221 1.00 91.44 127 HIS A C 1
ATOM 1041 O O . HIS A 1 127 ? 6.733 -4.990 -23.003 1.00 91.44 127 HIS A O 1
ATOM 1047 N N . GLU A 1 128 ? 8.031 -4.737 -21.162 1.00 93.94 128 GLU A N 1
ATOM 1048 C CA . GLU A 1 128 ? 8.082 -6.157 -20.786 1.00 93.94 128 GLU A CA 1
ATOM 1049 C C . GLU A 1 128 ? 6.891 -6.609 -19.929 1.00 93.94 128 GLU A C 1
ATOM 1051 O O . GLU A 1 128 ? 6.648 -7.813 -19.787 1.00 93.94 128 GLU A O 1
ATOM 1056 N N . ASN A 1 129 ? 6.095 -5.673 -19.396 1.00 93.25 129 ASN A N 1
ATOM 1057 C CA . ASN A 1 129 ? 4.881 -6.031 -18.672 1.00 93.25 129 ASN A CA 1
ATOM 1058 C C . ASN A 1 129 ? 3.888 -6.744 -19.595 1.00 93.25 129 ASN A C 1
ATOM 1060 O O . ASN A 1 129 ? 3.724 -6.421 -20.778 1.00 93.25 129 ASN A O 1
ATOM 1064 N N . LYS A 1 130 ? 3.149 -7.696 -19.023 1.00 91.81 130 LYS A N 1
ATOM 1065 C CA . LYS A 1 130 ? 2.138 -8.474 -19.742 1.00 91.81 130 LYS A CA 1
ATOM 1066 C C . LYS A 1 130 ? 0.739 -8.067 -19.302 1.00 91.81 130 LYS A C 1
ATOM 1068 O O . LYS A 1 130 ? 0.434 -8.037 -18.120 1.00 91.81 130 LYS A O 1
ATOM 1073 N N . ASP A 1 131 ? -0.140 -7.851 -20.279 1.00 92.44 131 ASP A N 1
ATOM 1074 C CA . ASP A 1 131 ? -1.581 -7.651 -20.053 1.00 92.44 131 ASP A CA 1
ATOM 1075 C C . ASP A 1 131 ? -2.353 -8.987 -19.969 1.00 92.44 131 ASP A C 1
ATOM 1077 O O . ASP A 1 131 ? -3.584 -9.006 -19.875 1.00 92.44 131 ASP A O 1
ATOM 1081 N N . THR A 1 132 ? -1.647 -10.118 -20.065 1.00 93.19 132 THR A N 1
ATOM 1082 C CA . THR A 1 132 ? -2.233 -11.459 -20.154 1.00 93.19 132 THR A CA 1
ATOM 1083 C C . THR A 1 132 ? -1.462 -12.482 -19.331 1.00 93.19 132 THR A C 1
ATOM 1085 O O . THR A 1 132 ? -0.233 -12.446 -19.301 1.00 93.19 132 THR A O 1
ATOM 1088 N N . LEU A 1 133 ? -2.180 -13.458 -18.783 1.00 89.38 133 LEU A N 1
ATOM 1089 C CA . LEU A 1 133 ? -1.653 -14.632 -18.089 1.00 89.38 133 LEU A CA 1
ATOM 1090 C C . LEU A 1 133 ? -1.872 -15.886 -18.944 1.00 89.38 133 LEU A C 1
ATOM 1092 O O . LEU A 1 133 ? -2.823 -15.948 -19.727 1.00 89.38 133 LEU A O 1
ATOM 1096 N N . LEU A 1 134 ? -1.016 -16.896 -18.784 1.00 90.62 134 LEU A N 1
ATOM 1097 C CA . LEU A 1 134 ? -1.199 -18.211 -19.400 1.00 90.62 134 LEU A CA 1
ATOM 1098 C C . LEU A 1 134 ? -1.735 -19.185 -18.346 1.00 90.62 134 LEU A C 1
ATOM 1100 O O . LEU A 1 134 ? -1.013 -19.560 -17.430 1.00 90.62 134 LEU A O 1
ATOM 1104 N N . ILE A 1 135 ? -2.996 -19.599 -18.476 1.00 87.81 135 ILE A N 1
ATOM 1105 C CA . ILE A 1 135 ? -3.647 -20.541 -17.553 1.00 87.81 135 ILE A CA 1
ATOM 1106 C C . ILE A 1 135 ? -4.110 -21.746 -18.364 1.00 87.81 135 ILE A C 1
ATOM 1108 O O . ILE A 1 135 ? -4.884 -21.591 -19.308 1.00 87.81 135 ILE A O 1
ATOM 1112 N N . LYS A 1 136 ? -3.637 -22.951 -18.014 1.00 88.94 136 LYS A N 1
ATOM 1113 C CA . LYS A 1 136 ? -3.950 -24.202 -18.738 1.00 88.94 136 LYS A CA 1
ATOM 1114 C C . LYS A 1 136 ? -3.737 -24.068 -20.259 1.00 88.94 136 LYS A C 1
ATOM 1116 O O . LYS A 1 136 ? -4.622 -24.390 -21.047 1.00 88.94 136 LYS A O 1
ATOM 1121 N N . ASN A 1 137 ? -2.589 -23.516 -20.667 1.00 90.38 137 ASN A N 1
ATOM 1122 C CA . ASN A 1 137 ? -2.224 -23.224 -22.065 1.00 90.38 137 ASN A CA 1
ATOM 1123 C C . ASN A 1 137 ? -3.156 -22.249 -22.811 1.00 90.38 137 ASN A C 1
ATOM 1125 O O . ASN A 1 137 ? -3.056 -22.107 -24.028 1.00 90.38 137 ASN A O 1
ATOM 1129 N N . ARG A 1 138 ? -4.034 -21.528 -22.105 1.00 90.50 138 ARG A N 1
ATOM 1130 C CA . ARG A 1 138 ? -4.892 -20.488 -22.684 1.00 90.50 138 ARG A CA 1
ATOM 1131 C C . ARG A 1 138 ? -4.449 -19.114 -22.206 1.00 90.50 138 ARG A C 1
ATOM 1133 O O . ARG A 1 138 ? -4.319 -18.878 -21.006 1.00 90.50 138 ARG A O 1
ATOM 1140 N N . LYS A 1 139 ? -4.228 -18.199 -23.153 1.00 92.62 139 LYS A N 1
ATOM 1141 C CA . LYS A 1 139 ? -3.960 -16.791 -22.844 1.00 92.62 139 LYS A CA 1
ATOM 1142 C C . LYS A 1 139 ? -5.253 -16.122 -22.393 1.00 92.62 139 LYS A C 1
ATOM 1144 O O . LYS A 1 139 ? -6.246 -16.146 -23.116 1.00 92.62 139 LYS A O 1
ATOM 1149 N N . GLN A 1 140 ? -5.227 -15.508 -21.220 1.00 92.50 140 GLN A N 1
ATOM 1150 C CA . GLN A 1 140 ? -6.346 -14.758 -20.659 1.00 92.50 140 GLN A CA 1
ATOM 1151 C C . GLN A 1 140 ? -5.892 -13.343 -20.324 1.00 92.50 140 GLN A C 1
ATOM 1153 O O . GLN A 1 140 ? -4.772 -13.153 -19.856 1.00 92.50 140 GLN A O 1
ATOM 1158 N N . LYS A 1 141 ? -6.744 -12.343 -20.567 1.00 93.25 141 LYS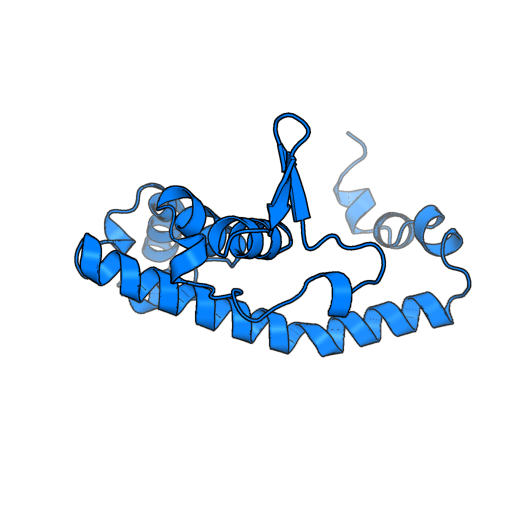 A N 1
ATOM 1159 C CA . LYS A 1 141 ? -6.468 -10.963 -20.145 1.00 93.25 141 LYS A CA 1
ATOM 1160 C C . LYS A 1 141 ? -6.476 -10.877 -18.620 1.00 93.25 141 LYS A C 1
ATOM 1162 O O . LYS A 1 141 ? -7.278 -11.549 -17.974 1.00 93.25 141 LYS A O 1
ATOM 1167 N N . LEU A 1 142 ? -5.616 -10.028 -18.063 1.00 94.25 142 LEU A N 1
ATOM 1168 C CA . LEU A 1 142 ? -5.651 -9.715 -16.638 1.00 94.25 142 LEU A CA 1
ATOM 1169 C C . LEU A 1 142 ? -7.013 -9.115 -16.269 1.00 94.25 142 LEU A C 1
ATOM 1171 O O . LEU A 1 142 ? -7.447 -8.124 -16.865 1.00 94.25 142 LEU A O 1
ATOM 1175 N N . SER A 1 143 ? -7.678 -9.721 -15.285 1.00 94.31 143 SER A N 1
ATOM 1176 C CA . SER A 1 143 ? -8.907 -9.183 -14.700 1.00 94.31 143 SER A CA 1
ATOM 1177 C C . SER A 1 143 ? -8.613 -7.913 -13.897 1.00 94.31 143 SER A C 1
ATOM 1179 O O . SER A 1 143 ? -7.466 -7.661 -13.529 1.00 94.31 143 SER A O 1
ATOM 1181 N N . ASN A 1 144 ? -9.649 -7.125 -13.585 1.00 96.25 144 ASN A N 1
ATOM 1182 C CA . ASN A 1 144 ? -9.486 -5.966 -12.701 1.00 96.25 144 ASN A CA 1
ATOM 1183 C C . ASN A 1 144 ? -8.868 -6.365 -11.358 1.00 96.25 144 ASN A C 1
ATOM 1185 O O . ASN A 1 144 ? -7.905 -5.758 -10.914 1.00 96.25 144 ASN A O 1
ATOM 1189 N N . TYR A 1 145 ? -9.393 -7.443 -10.771 1.00 95.69 145 TYR A N 1
ATOM 1190 C CA . TYR A 1 145 ? -8.890 -8.006 -9.526 1.00 95.69 145 TYR A CA 1
ATOM 1191 C C . TYR A 1 145 ? -7.394 -8.330 -9.609 1.00 95.69 145 TYR A C 1
ATOM 1193 O O . TYR A 1 145 ? -6.630 -7.860 -8.779 1.00 95.69 145 TYR A O 1
ATOM 1201 N N . ALA A 1 146 ? -6.958 -9.063 -10.642 1.00 94.69 146 ALA A N 1
ATOM 1202 C CA . ALA A 1 146 ? -5.551 -9.432 -10.792 1.00 94.69 146 ALA A CA 1
ATOM 1203 C C . ALA A 1 146 ? -4.650 -8.201 -10.962 1.00 94.69 146 ALA A C 1
ATOM 1205 O O . ALA A 1 146 ? -3.572 -8.145 -10.380 1.00 94.69 146 ALA A O 1
ATOM 1206 N N . LYS A 1 147 ? -5.097 -7.198 -11.728 1.00 96.12 147 LYS A N 1
ATOM 1207 C CA . LYS A 1 147 ? -4.355 -5.942 -11.881 1.00 96.12 147 LYS A CA 1
ATOM 1208 C C . LYS A 1 147 ? -4.240 -5.196 -10.557 1.00 96.12 147 LYS A C 1
ATOM 1210 O O . LYS A 1 147 ? -3.146 -4.788 -10.195 1.00 96.12 147 LYS A O 1
ATOM 1215 N N . ALA A 1 148 ? -5.356 -5.011 -9.858 1.00 97.25 148 ALA A N 1
ATOM 1216 C CA . ALA A 1 148 ? -5.384 -4.299 -8.590 1.00 97.25 148 ALA A CA 1
ATOM 1217 C C . ALA A 1 148 ? -4.530 -5.010 -7.537 1.00 97.25 148 ALA A C 1
ATOM 1219 O O . ALA A 1 148 ? -3.753 -4.359 -6.852 1.00 97.25 148 ALA A O 1
ATOM 1220 N N . HIS A 1 149 ? -4.609 -6.340 -7.479 1.00 96.81 149 HIS A N 1
ATOM 1221 C CA . HIS A 1 149 ? -3.779 -7.158 -6.604 1.00 96.81 149 HIS A CA 1
ATOM 1222 C C . HIS A 1 149 ? -2.288 -6.944 -6.887 1.00 96.81 149 HIS A C 1
ATOM 1224 O O . HIS A 1 149 ? -1.567 -6.545 -5.986 1.00 96.81 149 HIS A O 1
ATOM 1230 N N . ILE A 1 150 ? -1.844 -7.090 -8.145 1.00 95.06 150 ILE A N 1
ATOM 1231 C CA . ILE A 1 150 ? -0.444 -6.840 -8.537 1.00 95.06 150 ILE A CA 1
ATOM 1232 C C . ILE A 1 150 ? -0.010 -5.414 -8.179 1.00 95.06 150 ILE A C 1
ATOM 1234 O O . ILE A 1 150 ? 1.081 -5.219 -7.662 1.00 95.06 150 ILE A O 1
ATOM 1238 N N . ALA A 1 151 ? -0.846 -4.412 -8.461 1.00 95.38 151 ALA A N 1
ATOM 1239 C CA . ALA A 1 151 ? -0.506 -3.018 -8.194 1.00 95.38 151 ALA A CA 1
ATOM 1240 C C . ALA A 1 151 ? -0.356 -2.730 -6.694 1.00 95.38 151 ALA A C 1
ATOM 1242 O O . ALA A 1 151 ? 0.537 -1.981 -6.317 1.00 95.38 151 ALA A O 1
ATOM 1243 N N . LEU A 1 152 ? -1.212 -3.316 -5.855 1.00 97.00 152 LEU A N 1
ATOM 1244 C CA . LEU A 1 152 ? -1.148 -3.168 -4.402 1.00 97.00 152 LEU A CA 1
ATOM 1245 C C . LEU A 1 152 ? 0.028 -3.935 -3.787 1.00 97.00 152 LEU A C 1
ATOM 1247 O O . LEU A 1 152 ? 0.581 -3.465 -2.807 1.00 97.00 152 LEU A O 1
ATOM 1251 N N . ASP A 1 153 ? 0.426 -5.072 -4.362 1.00 95.44 153 ASP A N 1
ATOM 1252 C CA . ASP A 1 153 ? 1.558 -5.881 -3.877 1.00 95.44 153 ASP A CA 1
ATOM 1253 C C . ASP A 1 153 ? 2.925 -5.214 -4.135 1.00 95.44 153 ASP A C 1
ATOM 1255 O O . ASP A 1 153 ? 3.931 -5.571 -3.528 1.00 95.44 153 ASP A O 1
ATOM 1259 N N . LEU A 1 154 ? 2.966 -4.234 -5.046 1.00 92.81 154 LEU A N 1
ATOM 1260 C CA . LEU A 1 154 ? 4.150 -3.421 -5.348 1.00 92.81 154 LEU A CA 1
ATOM 1261 C C . LEU A 1 154 ? 4.308 -2.198 -4.424 1.00 92.81 154 LEU A C 1
ATOM 1263 O O . LEU A 1 154 ? 5.289 -1.465 -4.575 1.00 92.81 154 LEU A O 1
ATOM 1267 N N . LEU A 1 155 ? 3.344 -1.947 -3.529 1.00 90.25 155 LEU A N 1
ATOM 1268 C CA . LEU A 1 155 ? 3.302 -0.803 -2.605 1.00 90.25 155 LEU A CA 1
ATOM 1269 C C . LEU A 1 155 ? 3.636 -1.224 -1.169 1.00 90.25 155 LEU A C 1
ATOM 1271 O O . LEU A 1 155 ? 4.333 -0.432 -0.496 1.00 90.25 155 LEU A O 1
#

Solvent-accessible surface area (backbone atoms only — not comparable to full-atom values): 9204 Å² total; per-residue (Å²): 125,83,55,67,69,58,48,76,71,32,66,60,67,68,66,28,61,72,62,57,68,70,42,98,41,74,65,57,55,51,50,52,54,52,49,50,64,69,44,47,65,58,52,52,51,48,40,56,49,52,46,51,44,49,49,53,53,43,31,75,76,63,36,83,60,38,73,81,69,36,73,89,40,47,67,61,53,52,56,48,52,77,76,35,97,74,87,50,72,66,57,56,58,76,67,55,49,58,70,57,45,52,51,49,34,60,75,68,69,35,36,42,76,68,34,80,41,72,92,60,55,52,38,82,78,38,83,86,45,66,55,55,47,78,55,95,92,38,81,39,70,60,47,38,48,57,46,22,44,56,57,56,75,75,105

pLDDT: mean 92.14, std 6.16, range [57.12, 98.25]

Mean predicted aligned error: 5.98 Å

Sequence (155 aa):
MQDLQHFKNDITLILSEERLVAYDSLEQYQENLKLIASITPKISNLEIYLRNALDYCLTQMKGSGWVFNESALTPLTNELKEKKKEITHSLVLSKMSLGKVIRLIFCYKLEGVVLDLRAYRFRAYYHENKDTLLIKNRKQKLSNYAKAHIALDLL

Foldseek 3Di:
DPPVVVCVVDVCNVVPPVVQVPDPDPVSVVVVVVVCVVCVVVVVVVLVLLLVQLQVVCCVVPNLCVCVVPPLLVVVVVVVVVVDVDDDSVNSSVPQDLVNSLVSCVVVLCQLVSDFCVVPDVCVVPVPDDQWDQDPNDTDGQDSSNVSNVVSVVD